Protein AF-A0A936QLH4-F1 (afdb_monomer_lite)

Secondary structure (DSSP, 8-state):
--STHHHHHHHIIIIIHHHIIIIIHHHIIIIIHHHIIIIIHHHIIIIIHHHIIIIIHHHIIIIIHHHIIIIIHHHHHHHHHHHHHHHHHHHHHHHHHHH--

pLDDT: mean 91.24, std 12.02, range [47.03, 98.19]

Sequence (101 aa):
MMITRRFDLPQIYADDLPQIYADDLPQIYADDLPQIYADDLPQIYADDLPQIYADDLPQIYADDLPQIYADDLPQIYADDLSLMNAEKLIFKQSNELKIAH

Structure (mmCIF, N/CA/C/O backbone):
data_AF-A0A936QLH4-F1
#
_entry.id   AF-A0A936QLH4-F1
#
loop_
_atom_site.group_PDB
_atom_site.id
_atom_site.type_symbol
_atom_site.label_atom_id
_atom_site.label_alt_id
_atom_site.label_comp_id
_atom_site.label_asym_id
_atom_site.label_entity_id
_atom_site.label_seq_id
_atom_site.pdbx_PDB_ins_code
_atom_site.Cartn_x
_atom_site.Cartn_y
_atom_site.Cartn_z
_atom_site.occupancy
_atom_site.B_iso_or_equiv
_atom_site.auth_seq_id
_atom_site.auth_comp_id
_atom_site.auth_asym_id
_atom_site.auth_atom_id
_atom_site.pdbx_PDB_model_num
ATOM 1 N N . MET A 1 1 ? 43.618 -10.372 6.658 1.00 48.44 1 MET A N 1
ATOM 2 C CA . MET A 1 1 ? 42.403 -9.882 5.969 1.00 48.44 1 MET A CA 1
ATOM 3 C C . MET A 1 1 ? 42.661 -8.503 5.339 1.00 48.44 1 MET A C 1
ATOM 5 O O . MET A 1 1 ? 42.028 -7.529 5.709 1.00 48.44 1 MET A O 1
ATOM 9 N N . MET A 1 2 ? 43.635 -8.401 4.423 1.00 47.03 2 MET A N 1
ATOM 10 C CA . MET A 1 2 ? 43.989 -7.152 3.706 1.00 47.03 2 MET A CA 1
ATOM 11 C C . MET A 1 2 ? 44.477 -7.405 2.263 1.00 47.03 2 MET A C 1
ATOM 13 O O . MET A 1 2 ? 44.994 -6.498 1.624 1.00 47.03 2 MET A O 1
ATOM 17 N N . ILE A 1 3 ? 44.327 -8.629 1.740 1.00 50.47 3 ILE A N 1
ATOM 18 C CA . ILE A 1 3 ? 44.856 -9.000 0.415 1.00 50.47 3 ILE A CA 1
ATOM 19 C C . ILE A 1 3 ? 43.750 -9.025 -0.651 1.00 50.47 3 ILE A C 1
ATOM 21 O O . ILE A 1 3 ? 44.027 -8.718 -1.801 1.00 50.47 3 ILE A O 1
ATOM 25 N N . THR A 1 4 ? 42.489 -9.268 -0.286 1.00 54.06 4 THR A N 1
ATOM 26 C CA . THR A 1 4 ? 41.399 -9.425 -1.264 1.00 54.06 4 THR A CA 1
ATOM 27 C C . THR A 1 4 ? 41.022 -8.112 -1.968 1.00 54.06 4 THR A C 1
ATOM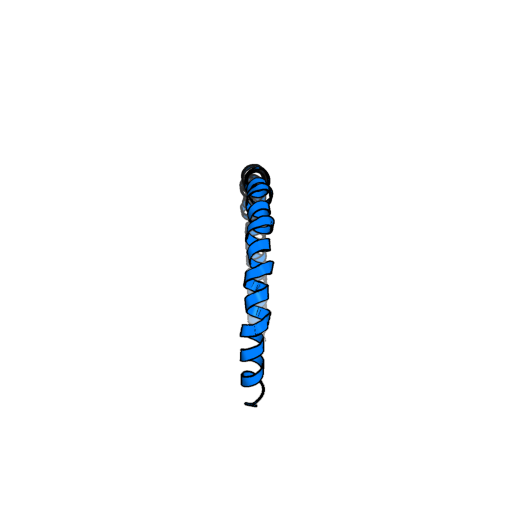 29 O O . THR A 1 4 ? 40.955 -8.065 -3.186 1.00 54.06 4 THR A O 1
ATOM 32 N N . ARG A 1 5 ? 40.946 -6.987 -1.239 1.00 56.72 5 ARG A N 1
ATOM 33 C CA . ARG A 1 5 ? 40.459 -5.704 -1.795 1.00 56.72 5 ARG A CA 1
ATOM 34 C C . ARG A 1 5 ? 41.315 -5.088 -2.915 1.00 56.72 5 ARG A C 1
ATOM 36 O O . ARG A 1 5 ? 40.840 -4.194 -3.604 1.00 56.72 5 ARG A O 1
ATOM 43 N N . ARG A 1 6 ? 42.589 -5.480 -3.058 1.00 56.09 6 ARG A N 1
ATOM 44 C CA . ARG A 1 6 ? 43.495 -4.911 -4.079 1.00 56.09 6 ARG A CA 1
ATOM 45 C C . ARG A 1 6 ? 43.389 -5.600 -5.440 1.00 56.09 6 ARG A C 1
ATOM 47 O O . ARG A 1 6 ? 43.781 -4.981 -6.421 1.00 56.09 6 ARG A O 1
ATOM 54 N N . PHE A 1 7 ? 42.893 -6.836 -5.489 1.00 58.03 7 PHE A N 1
ATOM 55 C CA . PHE A 1 7 ? 42.743 -7.597 -6.733 1.00 58.03 7 PHE A CA 1
ATOM 56 C C . PHE A 1 7 ? 41.368 -7.410 -7.378 1.00 58.03 7 PHE A C 1
ATOM 58 O O . PHE A 1 7 ? 41.268 -7.498 -8.595 1.00 58.03 7 PHE A O 1
ATOM 65 N N . ASP A 1 8 ? 40.353 -7.052 -6.591 1.00 70.69 8 ASP A N 1
ATOM 66 C CA . ASP A 1 8 ? 39.004 -6.820 -7.116 1.00 70.69 8 ASP A CA 1
ATOM 67 C C . ASP A 1 8 ? 38.898 -5.465 -7.834 1.00 70.69 8 ASP A C 1
ATOM 69 O O . ASP A 1 8 ? 38.167 -5.323 -8.803 1.00 70.69 8 ASP A O 1
ATOM 73 N N . LEU A 1 9 ? 39.668 -4.457 -7.403 1.00 81.81 9 LEU A N 1
ATOM 74 C CA . LEU A 1 9 ? 39.570 -3.110 -7.969 1.00 81.81 9 LEU A CA 1
ATOM 75 C C . LEU A 1 9 ? 39.951 -3.056 -9.463 1.00 81.81 9 LEU A C 1
ATOM 77 O O . LEU A 1 9 ? 39.189 -2.478 -10.233 1.00 81.81 9 LEU A O 1
ATOM 81 N N . PRO A 1 10 ? 41.080 -3.648 -9.907 1.00 84.56 10 PRO A N 1
ATOM 82 C CA . PRO A 1 10 ? 41.401 -3.709 -11.330 1.00 84.56 10 PRO A CA 1
ATOM 83 C C . PRO A 1 10 ? 40.341 -4.448 -12.155 1.00 84.56 10 PRO A C 1
ATOM 85 O O . PRO A 1 10 ? 40.023 -3.980 -13.240 1.00 84.56 10 PRO A O 1
ATOM 88 N N . GLN A 1 11 ? 39.772 -5.539 -11.630 1.00 85.50 11 GLN A N 1
ATOM 89 C CA . GLN A 1 11 ? 38.716 -6.313 -12.294 1.00 85.50 11 GLN A CA 1
ATOM 90 C C . GLN A 1 11 ? 37.438 -5.483 -12.472 1.00 85.50 11 GLN A C 1
ATOM 92 O O . GLN A 1 11 ? 36.896 -5.403 -13.570 1.00 85.50 11 GLN A O 1
ATOM 97 N N . ILE A 1 12 ? 37.020 -4.779 -11.417 1.00 86.88 12 ILE A N 1
ATOM 98 C CA . ILE A 1 12 ? 35.842 -3.905 -11.442 1.00 86.88 12 ILE A CA 1
ATOM 99 C C . ILE A 1 12 ? 35.990 -2.808 -12.505 1.00 86.88 12 ILE A C 1
ATOM 101 O O . ILE A 1 12 ? 35.040 -2.507 -13.220 1.00 86.88 12 ILE A O 1
ATOM 105 N N . TYR A 1 13 ? 37.170 -2.191 -12.623 1.00 88.62 13 TYR A N 1
ATOM 106 C CA . TYR A 1 13 ? 37.390 -1.120 -13.603 1.00 88.62 13 TYR A CA 1
ATOM 107 C C . TYR A 1 13 ? 37.613 -1.621 -15.031 1.00 88.62 13 TYR A C 1
ATOM 109 O O . TYR A 1 13 ? 37.284 -0.894 -15.968 1.00 88.62 13 TYR A O 1
ATOM 117 N N . ALA A 1 14 ? 38.211 -2.799 -15.205 1.00 87.81 14 ALA A N 1
ATOM 118 C CA . ALA A 1 14 ? 38.544 -3.326 -16.524 1.00 87.81 14 ALA A CA 1
ATOM 119 C C . ALA A 1 14 ? 37.372 -4.052 -17.190 1.00 87.81 14 ALA A C 1
ATOM 121 O O . ALA A 1 14 ? 37.256 -3.961 -18.409 1.00 87.81 14 ALA A O 1
ATOM 122 N N . ASP A 1 15 ? 36.512 -4.710 -16.407 1.00 87.25 15 ASP A N 1
ATOM 123 C CA . ASP A 1 15 ? 35.496 -5.618 -16.943 1.00 87.25 15 ASP A CA 1
ATOM 124 C C . ASP A 1 15 ? 34.082 -5.255 -16.461 1.00 87.25 15 ASP A C 1
ATOM 126 O O . ASP A 1 15 ? 33.225 -4.940 -17.288 1.00 87.25 15 ASP A O 1
ATOM 130 N N . ASP A 1 16 ? 33.843 -5.198 -15.144 1.00 89.56 16 ASP A N 1
ATOM 131 C CA . ASP A 1 16 ? 32.479 -5.028 -14.615 1.00 89.56 16 ASP A CA 1
ATOM 132 C C . ASP A 1 16 ? 31.878 -3.655 -14.970 1.00 89.56 16 ASP A C 1
ATOM 134 O O . ASP A 1 16 ? 30.755 -3.566 -15.461 1.00 89.56 16 ASP A O 1
ATOM 138 N N . LEU A 1 17 ? 32.619 -2.559 -14.754 1.00 92.69 17 LEU A N 1
ATOM 139 C CA . LEU A 1 17 ? 32.140 -1.212 -15.083 1.00 92.69 17 LEU A CA 1
ATOM 140 C C . LEU A 1 17 ? 31.903 -1.036 -16.590 1.00 92.69 17 LEU A C 1
ATOM 142 O O . LEU A 1 17 ? 30.841 -0.526 -16.950 1.00 92.69 17 LEU A O 1
ATOM 146 N N . PRO A 1 18 ? 32.825 -1.438 -17.488 1.00 94.94 18 PRO A N 1
ATOM 147 C CA . PRO A 1 18 ? 32.559 -1.414 -18.921 1.00 94.94 18 PRO A CA 1
ATOM 148 C C . PRO A 1 18 ? 31.312 -2.197 -19.332 1.00 94.94 18 PRO A C 1
ATOM 150 O O . PRO A 1 18 ? 30.540 -1.660 -20.121 1.00 94.94 18 PRO A O 1
ATOM 153 N N . GLN A 1 19 ? 31.073 -3.390 -18.776 1.00 94.81 19 GLN A N 1
ATOM 154 C CA . GLN A 1 19 ? 29.852 -4.156 -19.054 1.00 94.81 19 GLN A CA 1
ATOM 155 C C . GLN A 1 19 ? 28.600 -3.400 -18.583 1.00 94.81 19 GLN A C 1
ATOM 157 O O . GLN A 1 19 ? 27.651 -3.236 -19.346 1.00 94.81 19 GLN A O 1
ATOM 162 N N . ILE A 1 20 ? 28.620 -2.852 -17.363 1.00 95.00 20 ILE A N 1
ATOM 163 C CA . ILE A 1 20 ? 27.497 -2.068 -16.829 1.00 95.00 20 ILE A CA 1
ATOM 164 C C . ILE A 1 20 ? 27.179 -0.873 -17.739 1.00 95.00 20 ILE A C 1
ATOM 166 O O . ILE A 1 20 ? 26.015 -0.578 -18.001 1.00 95.00 20 ILE A O 1
ATOM 170 N N . TYR A 1 21 ? 28.199 -0.163 -18.228 1.00 95.81 21 TYR A N 1
ATOM 171 C CA . TYR A 1 21 ? 27.995 1.010 -19.082 1.00 95.81 21 TYR A CA 1
ATOM 172 C C . TYR A 1 21 ? 27.625 0.670 -20.526 1.00 95.81 21 TYR A C 1
ATOM 174 O O . TYR A 1 21 ? 26.905 1.451 -21.149 1.00 95.81 21 TYR A O 1
ATOM 182 N N . ALA A 1 22 ? 28.147 -0.426 -21.072 1.00 94.50 22 ALA A N 1
ATOM 183 C CA . ALA A 1 22 ? 27.944 -0.792 -22.469 1.00 94.50 22 ALA A CA 1
ATOM 184 C C . ALA A 1 22 ? 26.664 -1.602 -22.697 1.00 94.50 22 ALA A C 1
ATOM 186 O O . ALA A 1 22 ? 26.067 -1.459 -23.762 1.00 94.50 22 ALA A O 1
ATOM 187 N N . ASP A 1 23 ? 26.235 -2.389 -21.708 1.00 93.69 23 ASP A N 1
ATOM 188 C CA . ASP A 1 23 ? 25.153 -3.358 -21.874 1.00 93.69 23 ASP A CA 1
ATOM 189 C C . ASP A 1 23 ? 24.006 -3.104 -20.887 1.00 93.69 23 ASP A C 1
ATOM 191 O O . ASP A 1 23 ? 22.894 -2.782 -21.312 1.00 93.69 23 ASP A O 1
ATOM 195 N N . ASP A 1 24 ? 24.271 -3.164 -19.577 1.00 95.50 24 ASP A N 1
ATOM 196 C CA . ASP A 1 24 ? 23.202 -3.136 -18.568 1.00 95.50 24 ASP A CA 1
ATOM 197 C C . ASP A 1 24 ? 22.462 -1.788 -18.547 1.00 95.50 24 ASP A C 1
ATOM 199 O O . ASP A 1 24 ? 21.234 -1.739 -18.598 1.00 95.50 24 ASP A O 1
ATOM 203 N N . LEU A 1 25 ? 23.193 -0.667 -18.507 1.00 97.00 25 LEU A N 1
ATOM 204 C CA . LEU A 1 25 ? 22.576 0.661 -18.507 1.00 97.00 25 LEU A CA 1
ATOM 205 C C . LEU A 1 25 ? 21.801 0.934 -19.805 1.00 97.00 25 LEU A C 1
ATOM 207 O O . LEU A 1 25 ? 20.658 1.383 -19.709 1.00 97.00 25 LEU A O 1
ATOM 211 N N . PRO A 1 26 ? 22.347 0.677 -21.009 1.00 97.50 26 PRO A N 1
ATOM 212 C CA . PRO A 1 26 ? 21.578 0.809 -22.241 1.00 97.50 26 PRO A CA 1
ATOM 213 C C . PRO A 1 26 ? 20.306 -0.036 -22.272 1.00 97.50 26 PRO A C 1
ATOM 215 O O . PRO A 1 26 ? 19.286 0.486 -22.709 1.00 97.50 26 PRO A O 1
ATOM 218 N N . GLN A 1 27 ? 20.329 -1.278 -21.777 1.00 96.94 27 GLN A N 1
ATOM 219 C CA . GLN A 1 27 ? 19.125 -2.113 -21.662 1.00 96.94 27 GLN A CA 1
ATOM 220 C C . GLN A 1 27 ? 18.090 -1.491 -20.717 1.00 96.94 27 GLN A C 1
ATOM 222 O O . GLN A 1 27 ? 16.931 -1.334 -21.095 1.00 96.94 27 GLN A O 1
ATOM 227 N N . ILE A 1 28 ? 18.514 -1.010 -19.545 1.00 97.19 28 ILE A N 1
ATOM 228 C CA . ILE A 1 28 ? 17.615 -0.319 -18.607 1.00 97.19 28 ILE A CA 1
ATOM 229 C C . ILE A 1 28 ? 16.957 0.905 -19.265 1.00 97.19 28 ILE A C 1
ATOM 231 O O . ILE A 1 28 ? 15.762 1.144 -19.097 1.00 97.19 28 ILE A O 1
ATOM 235 N N . TYR A 1 29 ? 17.720 1.704 -20.015 1.00 97.19 29 TYR A N 1
ATOM 236 C CA . TYR A 1 29 ? 17.191 2.913 -20.653 1.00 97.19 29 TYR A CA 1
ATOM 237 C C . TYR A 1 29 ? 16.350 2.644 -21.901 1.00 97.19 29 TYR A C 1
ATOM 239 O O . TYR A 1 29 ? 15.437 3.422 -22.179 1.00 97.19 29 TYR A O 1
ATOM 247 N N . ALA A 1 30 ? 16.678 1.611 -22.675 1.00 95.75 30 ALA A N 1
ATOM 248 C CA . ALA A 1 30 ? 16.017 1.321 -23.943 1.00 95.75 30 ALA A CA 1
ATOM 249 C C . ALA A 1 30 ? 14.779 0.434 -23.786 1.00 95.75 30 ALA A C 1
ATOM 251 O O . ALA A 1 30 ? 13.853 0.582 -24.580 1.00 95.75 30 ALA A O 1
ATOM 252 N N . ASP A 1 31 ? 14.752 -0.429 -22.769 1.00 95.00 31 ASP A N 1
ATOM 253 C CA . ASP A 1 31 ? 13.731 -1.466 -22.631 1.00 95.00 31 ASP A CA 1
ATOM 254 C C . ASP A 1 31 ? 12.967 -1.331 -21.303 1.00 95.00 31 ASP A C 1
ATOM 256 O O . ASP A 1 31 ? 11.769 -1.034 -21.319 1.00 95.00 31 ASP A O 1
ATOM 260 N N . ASP A 1 32 ? 13.648 -1.442 -20.155 1.00 95.88 32 ASP A N 1
ATOM 261 C CA . ASP A 1 32 ? 12.974 -1.485 -18.845 1.00 95.88 32 ASP A CA 1
ATOM 262 C C . ASP A 1 32 ? 12.231 -0.181 -18.521 1.00 95.88 32 ASP A C 1
ATOM 264 O O . ASP A 1 32 ? 11.050 -0.191 -18.170 1.00 95.88 32 ASP A O 1
ATOM 268 N N . LEU A 1 33 ? 12.903 0.970 -18.647 1.00 97.38 33 LEU A N 1
ATOM 269 C CA . LEU A 1 33 ? 12.277 2.260 -18.354 1.00 97.38 33 LEU A CA 1
ATOM 270 C C . LEU A 1 33 ? 11.103 2.554 -19.301 1.00 97.38 33 LEU A C 1
ATOM 272 O O . LEU A 1 33 ? 10.043 2.938 -18.804 1.00 97.38 33 LEU A O 1
ATOM 276 N N . PRO A 1 34 ? 11.221 2.380 -20.631 1.00 97.62 34 PRO A N 1
ATOM 277 C CA . PRO A 1 34 ? 10.083 2.535 -21.529 1.00 97.62 34 PRO A CA 1
ATOM 278 C C . PRO A 1 34 ? 8.900 1.626 -21.199 1.00 97.62 34 PRO A C 1
ATOM 280 O O . PRO A 1 34 ? 7.777 2.115 -21.250 1.00 97.62 34 PRO A O 1
ATOM 283 N N . GLN A 1 35 ? 9.124 0.364 -20.820 1.00 96.88 35 GLN A N 1
ATOM 284 C CA . GLN A 1 35 ? 8.050 -0.533 -20.374 1.00 96.88 35 GLN A CA 1
ATOM 285 C C . GLN A 1 35 ? 7.353 -0.004 -19.114 1.00 96.88 35 GLN A C 1
ATOM 287 O O . GLN A 1 35 ? 6.129 0.115 -19.095 1.00 96.88 35 GLN A O 1
ATOM 292 N N . ILE A 1 36 ? 8.115 0.444 -18.113 1.00 97.31 36 ILE A N 1
ATOM 293 C CA . ILE A 1 36 ? 7.542 1.045 -16.898 1.00 97.31 36 ILE A CA 1
ATOM 294 C C . ILE A 1 36 ? 6.669 2.263 -17.241 1.00 97.31 36 ILE A C 1
ATOM 296 O O . ILE A 1 36 ? 5.575 2.430 -16.701 1.00 97.31 36 ILE A O 1
ATOM 300 N N . TYR A 1 37 ? 7.139 3.140 -18.132 1.00 97.06 37 TYR A N 1
ATOM 301 C CA . TYR A 1 37 ? 6.407 4.360 -18.484 1.00 97.06 37 TYR A CA 1
ATOM 302 C C . TYR A 1 37 ? 5.225 4.129 -19.428 1.00 97.06 37 TYR A C 1
ATOM 304 O O . TYR A 1 37 ? 4.254 4.884 -19.356 1.00 97.06 37 TYR A O 1
ATOM 312 N N . ALA A 1 38 ? 5.316 3.158 -20.335 1.00 95.56 38 ALA A N 1
ATOM 313 C CA . ALA A 1 38 ? 4.301 2.918 -21.356 1.00 95.56 38 ALA A CA 1
ATOM 314 C C . ALA A 1 38 ? 3.208 1.947 -20.901 1.00 95.56 38 ALA A C 1
ATOM 316 O O . ALA A 1 38 ? 2.078 2.087 -21.366 1.00 95.56 38 ALA A O 1
ATOM 317 N N . ASP A 1 39 ? 3.524 1.023 -19.991 1.00 94.88 39 ASP A N 1
ATOM 318 C CA . ASP A 1 39 ? 2.628 -0.071 -19.622 1.00 94.88 39 ASP A CA 1
ATOM 319 C C . ASP A 1 39 ? 2.300 -0.056 -18.118 1.00 94.88 39 ASP A C 1
ATOM 321 O O . ASP A 1 39 ? 1.138 0.155 -17.754 1.00 94.88 39 ASP A O 1
ATOM 325 N N . ASP A 1 40 ? 3.303 -0.173 -17.238 1.00 95.56 40 ASP A N 1
ATOM 326 C CA . ASP A 1 40 ? 3.065 -0.320 -15.790 1.00 95.56 40 ASP A CA 1
ATOM 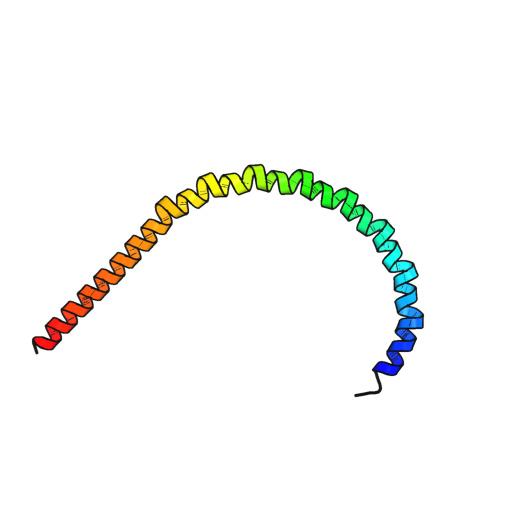327 C C . ASP A 1 40 ? 2.416 0.926 -15.169 1.00 95.56 40 ASP A C 1
ATOM 329 O O . ASP A 1 40 ? 1.399 0.838 -14.478 1.00 95.56 40 ASP A O 1
ATOM 333 N N . LEU A 1 41 ? 2.980 2.116 -15.414 1.00 97.38 41 LEU A N 1
ATOM 334 C CA . LEU A 1 41 ? 2.430 3.357 -14.864 1.00 97.38 41 LEU A CA 1
ATOM 335 C C . LEU A 1 41 ? 1.017 3.646 -15.399 1.00 97.38 41 LEU A C 1
ATOM 337 O O . LEU A 1 41 ? 0.145 3.966 -14.588 1.00 97.38 41 LEU A O 1
ATOM 341 N N . PRO A 1 42 ? 0.734 3.533 -16.712 1.00 97.50 42 PRO A N 1
ATOM 342 C CA . PRO A 1 42 ? -0.624 3.687 -17.219 1.00 97.50 42 PRO A CA 1
ATOM 343 C C . PRO A 1 42 ? -1.629 2.699 -16.626 1.00 97.50 42 PRO A C 1
ATOM 345 O O . PRO A 1 42 ? -2.725 3.140 -16.294 1.00 97.50 42 PRO A O 1
ATOM 348 N N . GLN A 1 43 ? -1.273 1.423 -16.434 1.00 97.00 43 GLN A N 1
ATOM 349 C CA . GLN A 1 43 ? -2.123 0.445 -15.735 1.00 97.00 43 GLN A CA 1
ATOM 350 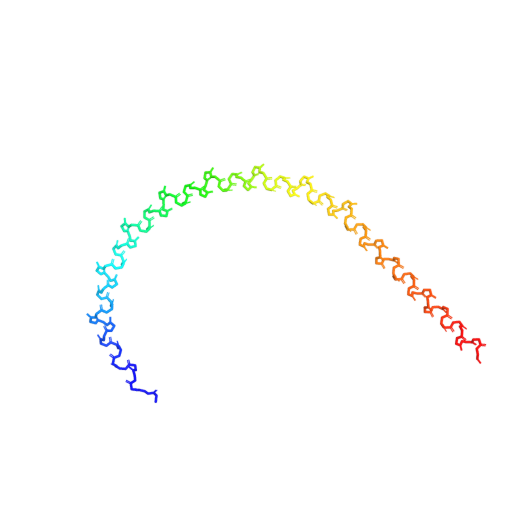C C . GLN A 1 43 ? -2.459 0.910 -14.312 1.00 97.00 43 GLN A C 1
ATOM 352 O O . GLN A 1 43 ? -3.632 0.992 -13.950 1.00 97.00 43 GLN A O 1
ATOM 357 N N . ILE A 1 44 ? -1.453 1.331 -13.538 1.00 97.31 44 ILE A N 1
ATOM 358 C CA . ILE A 1 44 ? -1.663 1.830 -12.170 1.00 97.31 44 ILE A CA 1
ATOM 359 C C . ILE A 1 44 ? -2.622 3.031 -12.156 1.00 97.31 44 ILE A C 1
ATOM 361 O O . ILE A 1 44 ? -3.508 3.125 -11.305 1.00 97.31 44 ILE A O 1
ATOM 365 N N . TYR A 1 45 ? -2.453 3.977 -13.084 1.00 97.25 45 TYR A N 1
ATOM 366 C CA . TYR A 1 45 ? -3.275 5.190 -13.121 1.00 97.25 45 TYR A CA 1
ATOM 367 C C . TYR A 1 45 ? -4.676 4.981 -13.699 1.00 97.25 45 TYR A C 1
ATOM 369 O O . TYR A 1 45 ? -5.595 5.694 -13.292 1.00 97.25 45 TYR A O 1
ATOM 377 N N . ALA A 1 46 ? -4.839 4.078 -14.664 1.00 95.56 46 ALA A N 1
ATOM 378 C CA . ALA A 1 46 ? -6.104 3.868 -15.362 1.00 95.56 46 ALA A CA 1
ATOM 379 C C . ALA A 1 46 ? -6.996 2.823 -14.685 1.00 95.56 46 ALA A C 1
ATOM 381 O O . ALA A 1 46 ? -8.216 2.958 -14.769 1.00 95.56 46 ALA A O 1
ATOM 382 N N . ASP A 1 47 ? -6.406 1.843 -13.997 1.00 95.00 47 ASP A N 1
ATOM 383 C CA . ASP A 1 47 ? -7.137 0.703 -13.447 1.00 95.00 47 ASP A CA 1
ATOM 384 C C . ASP A 1 47 ? -7.012 0.640 -11.916 1.00 95.00 47 ASP A C 1
ATOM 386 O O . ASP A 1 47 ? -8.016 0.820 -11.219 1.00 95.00 47 ASP A O 1
ATOM 390 N N . ASP A 1 48 ? -5.798 0.482 -11.373 1.00 96.31 48 ASP A N 1
ATOM 391 C CA . ASP A 1 48 ? -5.608 0.232 -9.933 1.00 96.31 48 ASP A CA 1
ATOM 392 C C . ASP A 1 48 ? -6.082 1.403 -9.061 1.00 96.31 48 ASP A C 1
ATOM 394 O O . ASP A 1 48 ? -6.869 1.226 -8.129 1.00 96.31 48 ASP A O 1
ATOM 398 N N . LEU A 1 49 ? -5.625 2.626 -9.355 1.00 97.62 49 LEU A N 1
ATOM 399 C CA . LEU A 1 49 ? -6.011 3.801 -8.573 1.00 97.62 49 LEU A CA 1
ATOM 400 C C . LEU A 1 49 ? -7.521 4.078 -8.661 1.00 97.62 49 LEU A C 1
ATOM 402 O O . LEU A 1 49 ? -8.131 4.298 -7.612 1.00 97.62 49 LEU A O 1
ATOM 406 N N . PRO A 1 50 ? -8.164 4.062 -9.845 1.00 97.69 50 PRO A N 1
ATOM 407 C CA . PRO A 1 50 ? -9.613 4.202 -9.932 1.00 97.69 50 PRO A CA 1
ATOM 408 C C . PRO A 1 50 ? -10.389 3.144 -9.151 1.00 97.69 50 PRO A C 1
ATOM 410 O O . PRO A 1 50 ? -11.355 3.520 -8.494 1.00 97.69 50 PRO A O 1
ATOM 413 N N . GLN A 1 51 ? -9.971 1.875 -9.161 1.00 97.38 51 GLN A N 1
ATOM 414 C CA . GLN A 1 51 ? -10.602 0.825 -8.349 1.00 97.38 51 GLN A CA 1
ATOM 415 C C . GLN A 1 51 ? -10.492 1.126 -6.848 1.00 97.38 51 GLN A C 1
ATOM 417 O O . GLN A 1 51 ? -11.501 1.125 -6.144 1.00 97.38 51 GLN A O 1
ATOM 422 N N . ILE A 1 52 ? -9.308 1.520 -6.372 1.00 97.69 52 ILE A N 1
ATOM 423 C CA . ILE A 1 52 ? -9.115 1.902 -4.964 1.00 97.69 52 ILE A CA 1
ATOM 424 C C . ILE A 1 52 ? -10.044 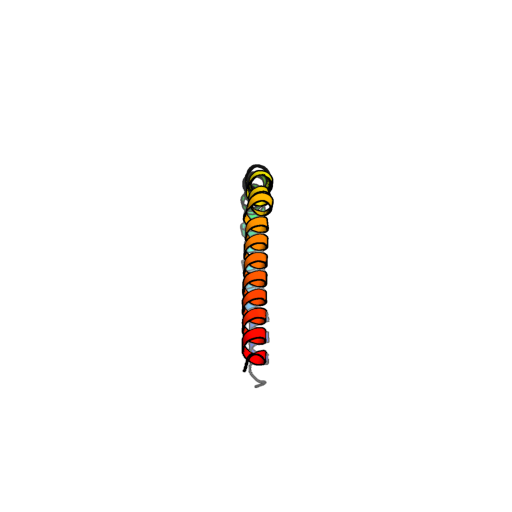3.062 -4.571 1.00 97.69 52 ILE A C 1
ATOM 426 O O . ILE A 1 52 ? -10.647 3.057 -3.496 1.00 97.69 52 ILE A O 1
ATOM 430 N N . TYR A 1 53 ? -10.159 4.086 -5.422 1.00 97.44 53 TYR A N 1
ATOM 431 C CA . TYR A 1 53 ? -10.956 5.276 -5.109 1.00 97.44 53 TYR A CA 1
ATOM 432 C C . TYR A 1 53 ? -12.464 5.084 -5.283 1.00 97.44 53 TYR A C 1
ATOM 434 O O . TYR A 1 53 ? -13.228 5.722 -4.556 1.00 97.44 53 TYR A O 1
ATOM 442 N N . ALA A 1 54 ? -12.895 4.283 -6.255 1.00 95.94 54 ALA A N 1
ATOM 443 C CA . ALA A 1 54 ? -14.305 4.109 -6.585 1.00 95.94 54 ALA A CA 1
ATOM 444 C C . ALA A 1 54 ? -14.969 2.971 -5.805 1.00 95.94 54 ALA A C 1
ATOM 446 O O . ALA A 1 54 ? -16.169 3.063 -5.552 1.00 95.94 54 ALA A O 1
ATOM 447 N N . ASP A 1 55 ? -14.202 1.956 -5.401 1.00 95.62 55 ASP A N 1
ATOM 448 C CA . ASP A 1 55 ? -14.742 0.731 -4.813 1.00 95.62 55 ASP A CA 1
ATOM 449 C C . ASP A 1 55 ? -14.192 0.499 -3.393 1.00 95.62 55 ASP A C 1
ATOM 451 O O . ASP A 1 55 ? -14.957 0.580 -2.427 1.00 95.62 55 ASP A O 1
ATOM 455 N N . ASP A 1 56 ? -12.873 0.321 -3.232 1.00 97.12 56 ASP A N 1
ATOM 456 C CA . ASP A 1 56 ? -12.284 -0.067 -1.936 1.00 97.12 56 ASP A CA 1
ATOM 457 C C . ASP A 1 56 ? -12.499 0.993 -0.844 1.00 97.12 56 ASP A C 1
ATOM 459 O O . ASP A 1 56 ? -12.980 0.695 0.252 1.00 97.12 56 ASP A O 1
ATOM 463 N N . LEU A 1 57 ? -12.151 2.256 -1.122 1.00 98.00 57 LEU A N 1
ATOM 464 C CA . LEU A 1 57 ? -12.300 3.333 -0.142 1.00 98.00 57 LEU A CA 1
ATOM 465 C C . LEU A 1 57 ? -13.772 3.568 0.237 1.00 98.00 57 LEU A C 1
ATOM 467 O O . LEU A 1 57 ? -14.055 3.659 1.435 1.00 98.00 57 LEU A O 1
ATOM 471 N N . PRO A 1 58 ? -14.726 3.658 -0.710 1.00 97.94 58 PRO A N 1
ATOM 472 C CA . PRO A 1 58 ? -16.141 3.744 -0.371 1.00 97.94 58 PRO A CA 1
ATOM 473 C C . PRO A 1 58 ? -16.642 2.585 0.489 1.00 97.94 58 PRO A C 1
ATOM 475 O O . PRO A 1 58 ? -17.354 2.861 1.451 1.00 97.94 58 PRO A O 1
ATOM 478 N N . GLN A 1 59 ? -16.242 1.338 0.216 1.00 97.81 59 GLN A N 1
ATOM 479 C CA . GLN A 1 59 ? -16.620 0.191 1.049 1.00 97.81 59 GLN A CA 1
ATOM 480 C C . GLN A 1 59 ? -16.086 0.342 2.482 1.00 97.81 59 GLN A C 1
ATOM 482 O O . GLN A 1 59 ? -16.841 0.206 3.445 1.00 97.81 59 GLN A O 1
ATOM 487 N N . ILE A 1 60 ? -14.813 0.721 2.638 1.00 98.19 60 ILE A N 1
ATOM 488 C CA . ILE A 1 60 ? -14.211 0.949 3.961 1.00 98.19 60 ILE A CA 1
ATOM 489 C C . ILE A 1 60 ? -14.995 2.013 4.745 1.00 98.19 60 ILE A C 1
ATOM 491 O O . ILE A 1 60 ? -15.257 1.854 5.939 1.00 98.19 60 ILE A O 1
ATOM 495 N N . TYR A 1 61 ? -15.367 3.119 4.096 1.00 97.88 61 TYR A N 1
ATOM 496 C CA . TYR A 1 61 ? -16.058 4.223 4.765 1.00 97.88 61 TYR A CA 1
ATOM 497 C C . TYR A 1 61 ? -17.547 3.972 5.010 1.00 97.88 61 TYR A C 1
ATOM 499 O O . TYR A 1 61 ? -18.077 4.476 6.002 1.00 97.88 61 TYR A O 1
ATOM 507 N N . ALA A 1 62 ? -18.227 3.266 4.109 1.00 96.88 62 ALA A N 1
ATOM 508 C CA . ALA A 1 62 ? -19.671 3.062 4.171 1.00 96.88 62 ALA A CA 1
ATOM 509 C C . ALA A 1 62 ? -20.071 1.821 4.976 1.00 96.88 62 ALA A C 1
ATOM 511 O O . ALA A 1 62 ? -21.141 1.842 5.583 1.00 96.88 62 ALA A O 1
ATOM 512 N N . ASP A 1 63 ? -19.214 0.798 5.023 1.00 96.50 63 ASP A N 1
ATOM 513 C CA . ASP A 1 63 ? -19.545 -0.495 5.621 1.00 96.50 63 ASP A CA 1
ATOM 514 C C . ASP A 1 63 ? -18.601 -0.839 6.782 1.00 96.50 63 ASP A C 1
ATOM 516 O O . ASP A 1 63 ? -19.049 -0.918 7.931 1.00 96.50 63 ASP A O 1
ATOM 520 N N . ASP A 1 64 ? -17.294 -0.957 6.523 1.00 97.81 64 ASP A N 1
ATOM 521 C CA . ASP A 1 64 ? -16.346 -1.480 7.519 1.00 97.81 64 ASP A CA 1
ATOM 522 C C . ASP A 1 64 ? -16.227 -0.562 8.746 1.00 97.81 64 ASP A C 1
ATOM 524 O O . ASP A 1 64 ? -16.352 -1.005 9.890 1.00 97.81 64 ASP A O 1
ATOM 528 N N . LEU A 1 65 ? -16.008 0.742 8.536 1.00 98.12 65 LEU A N 1
ATOM 529 C CA . LEU A 1 65 ? -15.887 1.695 9.641 1.00 98.12 65 LEU A CA 1
ATOM 530 C C . LEU A 1 65 ? -17.187 1.809 10.454 1.00 98.12 65 LEU A C 1
ATOM 532 O O . LEU A 1 65 ? -17.109 1.750 11.685 1.00 98.12 65 LEU A O 1
ATOM 536 N N . PRO A 1 66 ? -18.380 1.953 9.843 1.00 98.06 66 PRO A N 1
ATOM 537 C CA . PRO A 1 66 ? -19.633 1.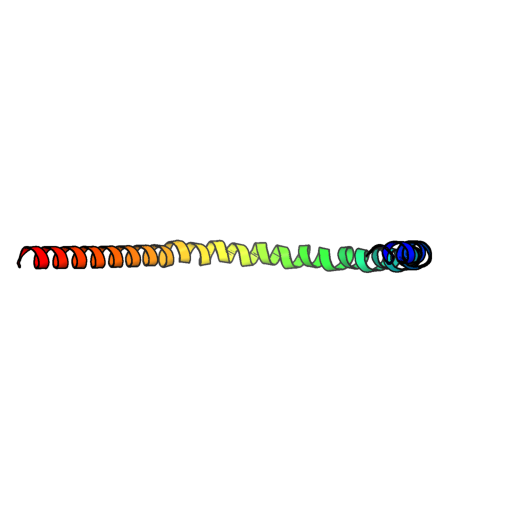925 10.587 1.00 98.06 66 PRO A CA 1
ATOM 538 C C . PRO A 1 66 ? -19.834 0.652 11.406 1.00 98.06 66 PRO A C 1
ATOM 540 O O . PRO A 1 66 ? -20.234 0.773 12.562 1.00 98.06 66 PRO A O 1
ATOM 543 N N . GLN A 1 67 ? -19.505 -0.528 10.872 1.00 97.94 67 GLN A N 1
ATOM 544 C CA . GLN A 1 67 ? -19.585 -1.784 11.624 1.00 97.94 67 GLN A CA 1
ATOM 545 C C . GLN A 1 67 ? -18.651 -1.765 12.843 1.00 97.94 67 GLN A C 1
ATOM 547 O O . GLN A 1 67 ? -19.078 -2.058 13.962 1.00 97.94 67 GLN A O 1
ATOM 552 N N . ILE A 1 68 ? -17.400 -1.330 12.663 1.00 98.19 68 ILE A N 1
ATOM 553 C CA . ILE A 1 68 ? -16.431 -1.227 13.764 1.00 98.19 68 ILE A CA 1
ATOM 554 C C . ILE A 1 68 ? -16.957 -0.310 14.878 1.00 98.19 68 ILE A C 1
ATOM 556 O O . ILE A 1 68 ? -16.851 -0.631 16.063 1.00 98.19 68 ILE A O 1
ATOM 560 N N . TYR A 1 69 ? -17.519 0.848 14.520 1.00 97.75 69 TYR A N 1
ATOM 561 C CA . TYR A 1 69 ? -17.983 1.829 15.503 1.00 97.75 69 TYR A CA 1
ATOM 562 C C . TYR A 1 69 ? -19.323 1.478 16.149 1.00 97.75 69 TYR A C 1
ATOM 564 O O . TYR A 1 69 ? -19.525 1.806 17.321 1.00 97.75 69 TYR A O 1
ATOM 572 N N . ALA A 1 70 ? -20.246 0.880 15.399 1.00 96.62 70 ALA A N 1
ATOM 573 C CA . ALA A 1 70 ? -21.594 0.595 15.875 1.00 96.62 70 ALA A CA 1
ATOM 574 C C . ALA A 1 70 ? -21.689 -0.739 16.622 1.00 96.62 70 ALA A C 1
ATOM 576 O O . ALA A 1 70 ? -22.485 -0.835 17.557 1.00 96.62 70 ALA A O 1
ATOM 577 N N . ASP A 1 71 ? -20.865 -1.722 16.254 1.00 96.19 71 ASP A N 1
ATOM 578 C CA . ASP A 1 71 ? -20.987 -3.088 16.757 1.00 96.19 71 ASP A CA 1
ATOM 579 C C . ASP A 1 71 ? -19.732 -3.529 17.517 1.00 96.19 71 ASP A C 1
ATOM 581 O O . ASP A 1 71 ? -19.806 -3.784 18.723 1.00 96.19 71 ASP A O 1
ATOM 585 N N . ASP A 1 72 ? -18.572 -3.559 16.857 1.00 97.00 72 ASP A N 1
ATOM 586 C CA . ASP A 1 72 ? -17.372 -4.183 17.430 1.00 97.00 72 ASP A CA 1
ATOM 587 C C . ASP A 1 72 ? -16.870 -3.433 18.673 1.00 97.00 72 ASP A C 1
ATOM 589 O O . ASP A 1 72 ? -16.660 -4.029 19.733 1.00 97.00 72 ASP A O 1
ATOM 593 N N . LEU A 1 73 ? -16.711 -2.107 18.581 1.00 97.12 73 LEU A N 1
ATOM 594 C CA . LEU A 1 73 ? -16.238 -1.298 19.707 1.00 97.12 73 LEU A CA 1
ATOM 595 C C . LEU A 1 73 ? -17.203 -1.339 20.905 1.00 97.12 73 LEU A C 1
ATOM 597 O O . LEU A 1 73 ? -16.733 -1.577 22.021 1.00 97.12 73 LEU A O 1
ATOM 601 N N . PRO A 1 74 ? -18.527 -1.144 20.743 1.00 97.25 74 PRO A N 1
ATOM 602 C CA . PRO A 1 74 ? -19.468 -1.291 21.850 1.00 97.25 74 PRO A CA 1
ATOM 603 C C . PRO A 1 74 ? -19.447 -2.672 22.505 1.00 97.25 74 PRO A C 1
ATOM 605 O O . PRO A 1 74 ? -19.555 -2.741 23.731 1.00 97.25 74 PRO A O 1
ATOM 608 N N . GLN A 1 75 ? -19.282 -3.751 21.731 1.00 96.69 75 GLN A N 1
ATOM 609 C CA . GLN A 1 75 ? -19.162 -5.096 22.297 1.00 96.69 75 GLN A CA 1
ATOM 610 C C . GLN A 1 75 ? -17.901 -5.245 23.143 1.00 96.69 75 GLN A C 1
ATOM 612 O O . GLN A 1 75 ? -18.000 -5.659 24.296 1.00 96.69 75 GLN A O 1
ATOM 617 N N . ILE A 1 76 ? -16.748 -4.808 22.630 1.00 96.69 76 ILE A N 1
ATOM 618 C CA . ILE A 1 76 ? -15.486 -4.830 23.384 1.00 96.69 76 ILE A CA 1
ATOM 619 C C . ILE A 1 76 ? -15.633 -4.062 24.703 1.00 96.69 76 ILE A C 1
ATOM 621 O O . ILE A 1 76 ? -15.292 -4.577 25.767 1.00 96.69 76 ILE A O 1
ATOM 625 N N . TYR A 1 77 ? -16.204 -2.853 24.668 1.00 95.19 77 TYR A N 1
ATOM 626 C CA . TYR A 1 77 ? -16.409 -2.062 25.884 1.00 95.19 77 TYR A CA 1
ATOM 627 C C . TYR A 1 77 ? -17.362 -2.724 26.883 1.00 95.19 77 TYR A C 1
ATOM 629 O O . TYR A 1 77 ? -17.142 -2.632 28.094 1.00 95.19 77 TYR A O 1
ATOM 637 N N . ALA A 1 78 ? -18.436 -3.351 26.403 1.00 95.62 78 ALA A N 1
ATOM 638 C CA . ALA A 1 78 ? -19.390 -4.038 27.263 1.00 95.62 78 ALA A CA 1
ATOM 639 C C . ALA A 1 78 ? -18.751 -5.257 27.942 1.00 95.62 78 ALA A C 1
ATOM 641 O O . ALA A 1 78 ? -18.921 -5.443 29.151 1.00 95.62 78 ALA A O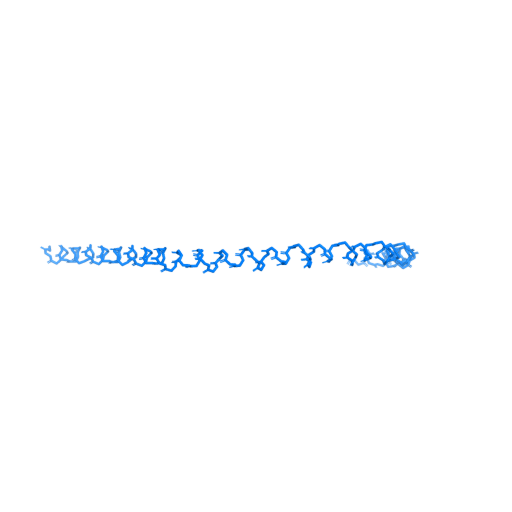 1
ATOM 642 N N . ASP A 1 79 ? -17.989 -6.044 27.186 1.00 95.69 79 ASP A N 1
ATOM 643 C CA . ASP A 1 79 ? -17.317 -7.244 27.674 1.00 95.69 79 ASP A CA 1
ATOM 644 C C . ASP A 1 79 ? -16.231 -6.903 28.699 1.00 95.69 79 ASP A C 1
ATOM 646 O O . ASP A 1 79 ? -16.225 -7.466 29.799 1.00 95.69 79 ASP A O 1
ATOM 650 N N . ASP A 1 80 ? -15.388 -5.910 28.409 1.00 95.69 80 ASP A N 1
ATOM 651 C CA . ASP A 1 80 ? -14.359 -5.433 29.339 1.00 95.69 80 ASP A CA 1
ATOM 652 C C . ASP A 1 80 ? -14.977 -4.910 30.644 1.00 95.69 80 ASP A C 1
ATOM 654 O O . ASP A 1 80 ? -14.527 -5.243 31.747 1.00 95.69 80 ASP A O 1
ATOM 658 N N . LEU A 1 81 ? -16.058 -4.127 30.549 1.00 95.69 81 LEU A N 1
ATOM 659 C CA . LEU A 1 81 ? -16.756 -3.613 31.726 1.00 95.69 81 LEU A CA 1
ATOM 660 C C . LEU A 1 81 ? -17.388 -4.746 32.548 1.00 95.69 81 LEU A C 1
ATOM 662 O O . LEU A 1 81 ? -17.368 -4.712 33.784 1.00 95.69 81 LEU A O 1
ATOM 666 N N . SER A 1 82 ? -17.958 -5.746 31.876 1.00 95.19 82 SER A N 1
ATOM 667 C CA . SER A 1 82 ? -18.536 -6.935 32.503 1.00 95.19 82 SER A CA 1
ATOM 668 C C . SER A 1 82 ? -17.475 -7.719 33.277 1.00 95.19 82 SER A C 1
ATOM 670 O O . SER A 1 82 ? -17.676 -8.045 34.454 1.00 95.19 82 SER A O 1
ATOM 672 N N . LEU A 1 83 ? -16.308 -7.933 32.662 1.00 95.88 83 LEU A N 1
ATOM 673 C CA . LEU A 1 83 ? -15.175 -8.624 33.270 1.00 95.88 83 LEU A CA 1
ATOM 674 C C . LEU A 1 83 ? -14.665 -7.875 34.507 1.00 95.88 83 LEU A C 1
ATOM 676 O O . LEU A 1 83 ? -14.580 -8.459 35.589 1.00 95.88 83 LEU A O 1
ATOM 680 N N . MET A 1 84 ? -14.428 -6.565 34.392 1.00 95.56 84 MET A N 1
ATOM 681 C CA . MET A 1 84 ? -13.992 -5.731 35.519 1.00 95.56 84 MET A CA 1
ATOM 682 C C . MET A 1 84 ? -14.977 -5.772 36.695 1.00 95.56 84 MET A C 1
ATOM 684 O O . MET A 1 84 ? -14.579 -5.818 37.865 1.00 95.56 84 MET A O 1
ATOM 688 N N . ASN A 1 85 ? -16.282 -5.748 36.408 1.00 94.38 85 ASN A N 1
ATOM 689 C CA . ASN A 1 85 ? -17.313 -5.828 37.439 1.00 94.38 85 ASN A CA 1
ATOM 690 C C . ASN A 1 85 ? -17.330 -7.198 38.128 1.00 94.38 85 ASN A C 1
ATOM 692 O O . ASN A 1 85 ? -17.456 -7.260 39.356 1.00 94.38 85 ASN A O 1
ATOM 696 N N . ALA A 1 86 ? -17.171 -8.282 37.365 1.00 95.19 86 ALA A N 1
ATOM 697 C CA . ALA A 1 86 ? -17.080 -9.634 37.904 1.00 95.19 86 ALA A CA 1
ATOM 698 C C . ALA A 1 86 ? -15.856 -9.791 38.821 1.00 95.19 86 ALA A C 1
ATOM 700 O O . ALA A 1 86 ? -15.990 -10.252 39.957 1.00 95.19 86 ALA A O 1
ATOM 701 N N . GLU A 1 87 ? -14.683 -9.328 38.387 1.00 95.62 87 GLU A N 1
ATOM 702 C CA . GLU A 1 87 ? -13.453 -9.359 39.184 1.00 95.62 87 GLU A CA 1
ATOM 703 C C . GLU A 1 87 ? -13.589 -8.564 40.486 1.00 95.62 87 GLU A C 1
ATOM 705 O O . GLU A 1 87 ? -13.238 -9.048 41.568 1.00 95.62 87 GLU A O 1
ATOM 710 N N . LYS A 1 88 ? -14.169 -7.361 40.414 1.00 94.81 88 LYS A N 1
ATOM 711 C CA . LYS A 1 88 ? -14.421 -6.525 41.593 1.00 94.81 88 LYS A CA 1
ATOM 712 C C . LYS A 1 88 ? -15.355 -7.210 42.590 1.00 94.81 88 LYS A C 1
ATOM 714 O O . LYS A 1 88 ? -15.139 -7.108 43.802 1.00 94.81 88 LYS A O 1
ATOM 719 N N . LEU A 1 89 ? -16.386 -7.903 42.105 1.00 94.81 89 LEU A N 1
ATOM 720 C CA . LEU A 1 89 ? -17.318 -8.642 42.953 1.00 94.81 89 LEU A CA 1
ATOM 721 C C . LEU A 1 89 ? -16.625 -9.819 43.651 1.00 94.81 89 LEU A C 1
ATOM 723 O O . LEU A 1 89 ? -16.780 -9.983 44.862 1.00 94.81 89 LEU A O 1
ATOM 727 N N . ILE A 1 90 ? -15.818 -10.587 42.914 1.00 95.12 90 ILE A N 1
ATOM 728 C CA . ILE A 1 90 ? -15.027 -11.701 43.456 1.00 95.12 90 ILE A CA 1
ATOM 729 C C . ILE A 1 90 ? -14.057 -11.195 44.528 1.00 95.12 90 ILE A C 1
ATOM 731 O O . ILE A 1 90 ? -13.982 -11.763 45.620 1.00 95.12 90 ILE A O 1
ATOM 735 N N . PHE A 1 91 ? -13.353 -10.091 44.264 1.00 94.00 91 PHE A N 1
ATOM 736 C CA . PHE A 1 91 ? -12.434 -9.489 45.228 1.00 94.00 91 PHE A CA 1
ATOM 737 C C . PHE A 1 91 ? -13.149 -9.054 46.513 1.00 94.00 91 PHE A C 1
ATOM 739 O O . PHE A 1 91 ? -12.662 -9.320 47.616 1.00 94.00 91 PHE A O 1
ATOM 746 N N . LYS A 1 92 ? -14.330 -8.432 46.388 1.00 94.12 92 LYS A N 1
ATOM 747 C CA . LYS A 1 92 ? -15.149 -8.031 47.539 1.00 94.12 92 LYS A CA 1
ATOM 748 C C . LYS A 1 92 ? -15.572 -9.242 48.376 1.00 94.12 92 LYS A C 1
ATOM 750 O O . LYS A 1 92 ? -15.342 -9.234 49.581 1.00 94.12 92 LYS A O 1
ATOM 755 N N . GLN A 1 93 ? -16.106 -10.289 47.743 1.00 93.19 93 GLN A N 1
ATOM 756 C CA . GLN A 1 93 ? -16.514 -11.521 48.432 1.00 93.19 93 GLN A CA 1
ATOM 757 C C . GLN A 1 93 ? -15.332 -12.204 49.131 1.00 93.19 93 GLN A C 1
ATOM 759 O O . GLN A 1 93 ? -15.441 -12.605 50.286 1.00 93.19 93 GLN A O 1
ATOM 764 N N . SER A 1 94 ? -14.173 -12.284 48.468 1.00 92.31 94 SER A N 1
ATOM 765 C CA . SER A 1 94 ? -12.946 -12.820 49.067 1.00 92.31 94 SER A CA 1
ATOM 766 C C . SER A 1 94 ? -12.534 -12.036 50.319 1.00 92.31 94 SER A C 1
ATOM 768 O O . SER A 1 94 ? -12.162 -12.635 51.326 1.00 92.31 94 SER A O 1
ATOM 770 N N . ASN A 1 95 ? -12.586 -10.701 50.284 1.00 91.19 95 ASN A N 1
ATOM 771 C CA . ASN A 1 95 ? -12.229 -9.887 51.448 1.00 91.19 95 ASN A CA 1
ATOM 772 C C . ASN A 1 95 ? -13.244 -10.013 52.588 1.00 91.19 95 ASN A C 1
ATOM 774 O O . ASN A 1 95 ? -12.832 -10.107 53.740 1.00 91.19 95 ASN A O 1
ATOM 778 N N . GLU A 1 96 ? -14.542 -10.062 52.286 1.00 91.44 96 GLU A N 1
ATOM 779 C CA . GLU A 1 96 ? -15.584 -10.302 53.292 1.00 91.44 96 GLU A CA 1
ATOM 780 C C . GLU A 1 96 ? -15.390 -11.665 53.983 1.00 91.44 96 GLU A C 1
ATOM 782 O O . GLU A 1 96 ? -15.422 -11.739 55.210 1.00 91.44 96 GLU A O 1
ATOM 787 N N . LEU A 1 97 ? -15.079 -12.724 53.225 1.00 86.81 97 LEU A N 1
ATOM 788 C CA . LEU A 1 97 ? -14.788 -14.057 53.772 1.00 86.81 97 LEU A CA 1
ATOM 789 C C . LEU A 1 97 ? -13.534 -14.088 54.658 1.00 86.81 97 LEU A C 1
ATOM 791 O O . LEU A 1 97 ? -13.523 -14.797 55.663 1.00 86.81 97 LEU A O 1
ATOM 795 N N . LYS A 1 98 ? -12.493 -13.320 54.307 1.00 86.06 98 LYS A N 1
ATOM 796 C CA . LYS A 1 98 ? -11.255 -13.208 55.101 1.00 86.06 98 LYS A CA 1
ATOM 797 C C . LYS A 1 98 ? -11.453 -12.483 56.431 1.00 86.06 98 LYS A C 1
ATOM 799 O O . LYS A 1 98 ? -10.722 -12.775 57.362 1.00 86.06 98 LYS A O 1
ATOM 804 N N . ILE A 1 99 ? -12.377 -11.524 56.502 1.00 85.69 99 ILE A N 1
ATOM 805 C CA . ILE A 1 99 ? -12.681 -10.774 57.735 1.00 85.69 99 ILE A CA 1
ATOM 806 C C . ILE A 1 99 ? -13.636 -11.569 58.643 1.00 85.69 99 ILE A C 1
ATOM 808 O O . ILE A 1 99 ? -13.671 -11.350 59.850 1.00 85.69 99 ILE A O 1
ATOM 812 N N . ALA A 1 100 ? -14.428 -12.480 58.068 1.00 75.88 100 ALA A N 1
ATOM 813 C CA . ALA A 1 100 ? -15.377 -13.318 58.799 1.00 75.88 100 ALA A CA 1
ATOM 814 C C . ALA A 1 100 ? -14.745 -14.540 59.508 1.00 75.88 100 ALA A C 1
ATOM 816 O O . ALA A 1 100 ? -15.456 -15.221 60.248 1.00 75.88 100 ALA A O 1
ATOM 817 N N . HIS A 1 101 ? -13.456 -14.823 59.280 1.00 57.00 101 HIS A N 1
ATOM 818 C CA . HIS A 1 101 ? -12.643 -15.818 60.001 1.00 57.00 101 HIS A CA 1
ATOM 819 C C . HIS A 1 101 ? -11.629 -15.122 60.911 1.00 57.00 101 HIS A C 1
ATOM 821 O O . HIS A 1 101 ? -11.339 -15.692 61.987 1.00 57.00 101 HIS A O 1
#

Radius of gyration: 33.34 Å; chains: 1; bounding box: 66×21×84 Å

Foldseek 3Di:
DPPPVVVVVVVCVVPVVCCCVVPVVCCCVVPVVCCCVVPVVCCCVVPVVCCCVVPVVCCCVVPVVCCCVVPVVVVVVVVVVVVVVVVVVVVVVVVVVVVVD